Protein AF-A0A351YB55-F1 (afdb_monomer_lite)

Secondary structure (DSSP, 8-state):
-B--TT-EEEEEETTEEET-B--HHHHHHHH---SEEEEEE-SSSSEEEEEEETTTEEEEEE--TTSSS-EEEEEEE-STT--EEETTEEE-TT--HHHHHTSTTEEEEEE-STT-EEEEEE-SS-EEEEEE-

Sequence (133 aa):
QIPTGNSRDSISINGIMFGYIYSYDQIKKALGAPTQIYTWEATDFGQGHEFRYENDLTIRMNDDPRENDPGIIEFILKSPKYTISFEGTELKVGDSFEKIKKMPGYTSREMRYDGFYSIIFNNNMHDHSLQIL

Structure (mmCIF, N/CA/C/O backbone):
data_AF-A0A351YB55-F1
#
_entry.id   AF-A0A351YB55-F1
#
loop_
_atom_site.group_PDB
_atom_site.id
_atom_site.type_symbol
_atom_site.label_atom_id
_atom_site.label_alt_id
_atom_site.label_comp_id
_atom_site.label_asym_id
_atom_site.label_entity_id
_atom_site.label_seq_id
_atom_site.pdbx_PDB_ins_code
_atom_site.Cartn_x
_atom_site.Cartn_y
_atom_site.Cartn_z
_atom_site.occupancy
_atom_site.B_iso_or_equiv
_atom_site.auth_seq_id
_atom_site.auth_comp_id
_atom_site.auth_asym_id
_atom_site.auth_atom_id
_atom_site.pdbx_PDB_model_num
ATOM 1 N N . GLN A 1 1 ? 13.685 -7.928 -2.746 1.00 86.88 1 GLN A N 1
ATOM 2 C CA . GLN A 1 1 ? 13.259 -6.883 -1.800 1.00 86.88 1 GLN A CA 1
ATOM 3 C C . GLN A 1 1 ? 14.492 -6.088 -1.453 1.00 86.88 1 GLN A C 1
ATOM 5 O O . GLN A 1 1 ? 15.480 -6.686 -1.040 1.00 86.88 1 GLN A O 1
ATOM 10 N N . ILE A 1 2 ? 14.443 -4.783 -1.686 1.00 92.44 2 ILE A N 1
ATOM 11 C CA . ILE A 1 2 ? 15.528 -3.846 -1.396 1.00 92.44 2 ILE A CA 1
ATOM 12 C C . ILE A 1 2 ? 14.948 -2.777 -0.456 1.00 92.44 2 ILE A C 1
ATOM 14 O O . ILE A 1 2 ? 13.934 -2.174 -0.822 1.00 92.44 2 ILE A O 1
ATOM 18 N N . PRO A 1 3 ? 15.501 -2.581 0.757 1.00 93.44 3 PRO A N 1
ATOM 19 C CA . PRO A 1 3 ? 15.110 -1.468 1.614 1.00 93.44 3 PRO A CA 1
ATOM 20 C C . PRO A 1 3 ? 15.552 -0.138 1.006 1.00 93.44 3 PRO A C 1
ATOM 22 O O . PRO A 1 3 ? 16.572 -0.068 0.321 1.00 93.44 3 PRO A O 1
ATOM 25 N N . THR A 1 4 ? 14.805 0.920 1.291 1.00 91.94 4 THR A N 1
ATOM 26 C CA . THR A 1 4 ? 15.120 2.290 0.879 1.00 91.94 4 THR A CA 1
ATOM 27 C C . THR A 1 4 ? 15.133 3.213 2.100 1.00 91.94 4 THR A C 1
ATOM 29 O O . THR A 1 4 ? 14.804 2.785 3.208 1.00 91.94 4 THR A O 1
ATOM 32 N N . GLY A 1 5 ? 15.466 4.496 1.918 1.00 85.75 5 GLY A N 1
ATOM 33 C CA . GLY A 1 5 ? 15.324 5.498 2.987 1.00 85.75 5 GLY A CA 1
ATOM 34 C C . GLY A 1 5 ? 13.885 5.638 3.517 1.00 85.75 5 GLY A C 1
ATOM 35 O O . GLY A 1 5 ? 13.675 6.034 4.666 1.00 85.75 5 GLY A O 1
ATOM 36 N N . ASN A 1 6 ? 12.895 5.229 2.717 1.00 86.12 6 ASN A N 1
ATOM 37 C CA . ASN A 1 6 ? 11.472 5.302 3.040 1.00 86.12 6 ASN A CA 1
ATOM 38 C C . ASN A 1 6 ? 10.899 3.997 3.609 1.00 86.12 6 ASN A C 1
ATOM 40 O O . ASN A 1 6 ? 9.712 3.950 3.922 1.00 86.12 6 ASN A O 1
ATOM 44 N N . SER A 1 7 ? 11.704 2.941 3.770 1.00 90.75 7 SER A N 1
ATOM 45 C CA . SER A 1 7 ? 11.238 1.650 4.292 1.00 90.75 7 SER A CA 1
ATOM 46 C C . SER A 1 7 ? 10.575 1.771 5.669 1.00 90.75 7 SER A C 1
ATOM 48 O O . SER A 1 7 ? 11.114 2.407 6.579 1.00 90.75 7 SER A O 1
ATOM 50 N N . ARG A 1 8 ? 9.395 1.154 5.823 1.00 88.81 8 ARG A N 1
ATOM 51 C CA . ARG A 1 8 ? 8.622 1.102 7.076 1.00 88.81 8 ARG A CA 1
ATOM 52 C C . ARG A 1 8 ? 8.057 -0.298 7.291 1.00 88.81 8 ARG A C 1
ATOM 54 O O . ARG A 1 8 ? 7.097 -0.698 6.639 1.00 88.81 8 ARG A O 1
ATOM 61 N N . ASP A 1 9 ? 8.635 -1.024 8.241 1.00 89.44 9 ASP A N 1
ATOM 62 C CA . ASP A 1 9 ? 8.230 -2.404 8.554 1.00 89.44 9 ASP A CA 1
ATOM 63 C C . ASP A 1 9 ? 6.869 -2.471 9.259 1.00 89.44 9 ASP A C 1
ATOM 65 O O . ASP A 1 9 ? 6.206 -3.507 9.248 1.00 89.44 9 ASP A O 1
ATOM 69 N N . SER A 1 10 ? 6.435 -1.354 9.849 1.00 87.62 10 SER A N 1
ATOM 70 C CA . SER A 1 10 ? 5.148 -1.221 10.529 1.00 87.62 10 SER A CA 1
ATOM 71 C C . SER A 1 10 ? 3.960 -1.063 9.578 1.00 87.62 10 SER A C 1
ATOM 73 O O . SER A 1 10 ? 2.826 -1.070 10.051 1.00 87.62 10 SER A O 1
ATOM 75 N N . ILE A 1 11 ? 4.190 -0.929 8.264 1.00 90.75 11 ILE A N 1
ATOM 76 C CA . ILE A 1 11 ? 3.141 -0.725 7.258 1.00 90.75 11 ILE A CA 1
ATOM 77 C C . ILE A 1 11 ? 3.267 -1.798 6.177 1.00 90.75 11 ILE A C 1
ATOM 79 O O . ILE A 1 11 ? 4.234 -1.803 5.415 1.00 90.75 11 ILE A O 1
ATOM 83 N N . SER A 1 12 ? 2.298 -2.710 6.078 1.00 94.25 12 SER A N 1
ATOM 84 C CA . SER A 1 12 ? 2.362 -3.786 5.082 1.00 94.25 12 SER A CA 1
ATOM 85 C C . SER A 1 12 ? 1.010 -4.345 4.647 1.00 94.25 12 SER A C 1
ATOM 87 O O . SER A 1 12 ? 0.005 -4.217 5.340 1.00 94.25 12 SER A O 1
ATOM 89 N N . ILE A 1 13 ? 1.003 -5.017 3.495 1.00 95.44 13 ILE A N 1
ATOM 90 C CA . ILE A 1 13 ? -0.125 -5.796 2.974 1.00 95.44 13 ILE A CA 1
ATOM 91 C C . ILE A 1 13 ? 0.384 -7.160 2.496 1.00 95.44 13 ILE A C 1
ATOM 93 O O . ILE A 1 13 ? 1.271 -7.230 1.649 1.00 95.44 13 ILE A O 1
ATOM 97 N N . ASN A 1 14 ? -0.122 -8.263 3.061 1.00 94.00 14 ASN A N 1
ATOM 98 C CA . ASN A 1 14 ? 0.357 -9.629 2.764 1.00 94.00 14 ASN A CA 1
ATOM 99 C C . ASN A 1 14 ? 1.902 -9.778 2.776 1.00 94.00 14 ASN A C 1
ATOM 101 O O . ASN A 1 14 ? 2.483 -10.477 1.946 1.00 94.00 14 ASN A O 1
ATOM 105 N N . GLY A 1 15 ? 2.587 -9.101 3.704 1.00 91.56 15 GLY A N 1
ATOM 106 C CA . GLY A 1 15 ? 4.051 -9.135 3.819 1.00 91.56 15 GLY A CA 1
ATOM 107 C C . GLY A 1 15 ? 4.811 -8.242 2.828 1.00 91.56 15 GLY A C 1
ATOM 108 O O . GLY A 1 15 ? 6.036 -8.195 2.882 1.00 91.56 15 GLY A O 1
ATOM 109 N N . ILE A 1 16 ? 4.116 -7.506 1.957 1.00 95.69 16 ILE A N 1
ATOM 110 C CA . ILE A 1 16 ? 4.698 -6.432 1.148 1.00 95.69 16 ILE A CA 1
ATOM 111 C C . ILE A 1 16 ? 4.729 -5.159 1.995 1.00 95.69 16 ILE A C 1
ATOM 113 O O . ILE A 1 16 ? 3.689 -4.577 2.295 1.00 95.69 16 ILE A O 1
ATOM 117 N N . MET A 1 17 ? 5.929 -4.762 2.407 1.00 95.81 17 MET A N 1
ATOM 118 C CA . MET A 1 17 ? 6.186 -3.606 3.274 1.00 95.81 17 MET A CA 1
ATOM 119 C C . MET A 1 17 ? 6.295 -2.292 2.492 1.00 95.81 17 MET A C 1
ATOM 121 O O . MET A 1 17 ? 6.854 -2.260 1.393 1.00 95.81 17 MET A O 1
ATOM 125 N N . PHE A 1 18 ? 5.817 -1.203 3.089 1.00 93.75 18 PHE A N 1
ATOM 126 C CA . PHE A 1 18 ? 5.887 0.146 2.532 1.00 93.75 18 PHE A CA 1
ATOM 127 C C . PHE A 1 18 ? 7.334 0.645 2.398 1.00 93.75 18 PHE A C 1
ATOM 129 O O . PHE A 1 18 ? 8.193 0.324 3.223 1.00 93.75 18 PHE A O 1
ATOM 136 N N . GLY A 1 19 ? 7.617 1.427 1.355 1.00 94.00 19 GLY A N 1
ATOM 137 C CA . GLY A 1 19 ? 8.937 2.002 1.087 1.00 94.00 19 GLY A CA 1
ATOM 138 C C . GLY A 1 19 ? 10.002 1.006 0.624 1.00 94.00 19 GLY A C 1
ATOM 139 O O . GLY A 1 19 ? 11.137 1.394 0.387 1.00 94.00 19 GLY A O 1
ATOM 140 N N . TYR A 1 20 ? 9.682 -0.277 0.460 1.00 97.06 20 TYR A N 1
ATOM 141 C CA . TYR A 1 20 ? 10.605 -1.256 -0.120 1.00 97.06 20 TYR A CA 1
ATOM 142 C C . TYR A 1 20 ? 10.414 -1.381 -1.631 1.00 97.06 20 TYR A C 1
ATOM 144 O O . TYR A 1 20 ? 9.299 -1.247 -2.133 1.00 97.06 20 TYR A O 1
ATOM 152 N N . ILE A 1 21 ? 11.490 -1.712 -2.346 1.00 97.62 21 ILE A N 1
ATOM 153 C CA . ILE A 1 21 ? 11.439 -2.068 -3.769 1.00 97.62 21 ILE A CA 1
ATOM 154 C C . ILE A 1 21 ? 11.306 -3.589 -3.897 1.00 97.62 21 ILE A C 1
ATOM 156 O O . ILE A 1 21 ? 12.088 -4.356 -3.315 1.00 97.62 21 ILE A O 1
ATOM 160 N N . TYR A 1 22 ? 10.333 -4.037 -4.687 1.00 97.56 22 TYR A N 1
ATOM 161 C CA . TYR A 1 22 ? 10.069 -5.445 -4.977 1.00 97.56 22 TYR A CA 1
ATOM 162 C C . TYR A 1 22 ? 10.134 -5.709 -6.474 1.00 97.56 22 TYR A C 1
ATOM 164 O O . TYR A 1 22 ? 9.719 -4.880 -7.277 1.00 97.56 22 TYR A O 1
ATOM 172 N N . SER A 1 23 ? 10.592 -6.899 -6.862 1.00 96.19 23 SER A N 1
ATOM 173 C CA . SER A 1 23 ? 10.375 -7.337 -8.240 1.00 96.19 23 SER A CA 1
ATOM 174 C C . SER A 1 23 ? 8.904 -7.695 -8.463 1.00 96.19 23 SER A C 1
ATOM 176 O O . SER A 1 23 ? 8.181 -8.051 -7.525 1.00 96.19 23 SER A O 1
ATOM 178 N N . TYR A 1 24 ? 8.477 -7.679 -9.727 1.00 95.25 24 TYR A N 1
ATOM 179 C CA . TYR A 1 24 ? 7.138 -8.121 -10.112 1.00 95.25 24 TYR A CA 1
ATOM 180 C C . TYR A 1 24 ? 6.804 -9.525 -9.583 1.00 95.25 24 TYR A C 1
ATOM 182 O O . TYR A 1 24 ? 5.722 -9.732 -9.041 1.00 95.25 24 TYR A O 1
ATOM 190 N N . ASP A 1 25 ? 7.741 -10.474 -9.655 1.00 96.81 25 ASP A N 1
ATOM 191 C CA . ASP A 1 25 ? 7.521 -11.837 -9.156 1.00 96.81 25 ASP A CA 1
ATOM 192 C C . ASP A 1 25 ? 7.288 -11.886 -7.643 1.00 96.81 25 ASP A C 1
ATOM 194 O O . ASP A 1 25 ? 6.499 -12.702 -7.165 1.00 96.81 25 ASP A O 1
ATOM 198 N N . GLN A 1 26 ? 7.939 -11.008 -6.874 1.00 97.12 26 GLN A N 1
ATOM 199 C CA . GLN A 1 26 ? 7.711 -10.923 -5.432 1.00 97.12 26 GLN A CA 1
ATOM 200 C C . GLN A 1 26 ? 6.317 -10.374 -5.120 1.00 97.12 26 GLN A C 1
ATOM 202 O O . GLN A 1 26 ? 5.614 -10.950 -4.289 1.00 97.12 26 GLN A O 1
ATOM 207 N N . ILE A 1 27 ? 5.895 -9.320 -5.826 1.00 96.44 27 ILE A N 1
ATOM 208 C CA . ILE A 1 27 ? 4.539 -8.766 -5.717 1.00 96.44 27 ILE A CA 1
ATOM 209 C C . ILE A 1 27 ? 3.505 -9.831 -6.102 1.00 96.44 27 ILE A C 1
ATOM 211 O O . ILE A 1 27 ? 2.585 -10.117 -5.334 1.00 96.44 27 ILE A O 1
ATOM 215 N N . LYS A 1 28 ? 3.715 -10.502 -7.240 1.00 96.69 28 LYS A N 1
ATOM 216 C CA . LYS A 1 28 ? 2.837 -11.561 -7.739 1.00 96.69 28 LYS A CA 1
ATOM 217 C C . LYS A 1 28 ? 2.724 -12.735 -6.769 1.00 96.69 28 LYS A C 1
ATOM 219 O O . LYS A 1 28 ? 1.645 -13.296 -6.595 1.00 96.69 28 LYS A O 1
ATOM 224 N N . LYS A 1 29 ? 3.827 -13.121 -6.128 1.00 96.69 29 LYS A N 1
ATOM 225 C CA . LYS A 1 29 ? 3.839 -14.197 -5.132 1.00 96.69 29 LYS A CA 1
ATOM 226 C C . LYS A 1 29 ? 3.022 -13.844 -3.885 1.00 96.69 29 LYS A C 1
ATOM 228 O O . LYS A 1 29 ? 2.398 -14.736 -3.320 1.00 96.69 29 LYS A O 1
ATOM 233 N N . ALA A 1 30 ? 3.030 -12.583 -3.456 1.00 95.88 30 ALA A N 1
ATOM 234 C CA . ALA A 1 30 ? 2.338 -12.147 -2.242 1.00 95.88 30 ALA A CA 1
ATOM 235 C C . ALA A 1 30 ? 0.838 -11.870 -2.449 1.00 95.88 30 ALA A C 1
ATOM 237 O O . ALA A 1 30 ? 0.030 -12.105 -1.547 1.00 95.88 30 ALA A O 1
ATOM 238 N N . LEU A 1 31 ? 0.462 -11.361 -3.626 1.00 95.44 31 LEU A N 1
ATOM 239 C CA . LEU A 1 31 ? -0.876 -10.809 -3.879 1.00 95.44 31 LEU A CA 1
ATOM 240 C C . LEU A 1 31 ? -1.615 -11.466 -5.054 1.00 95.44 31 LEU A C 1
ATOM 242 O O . LEU A 1 31 ? -2.773 -11.141 -5.310 1.00 95.44 31 LEU A O 1
ATOM 246 N N . GLY A 1 32 ? -0.976 -12.408 -5.750 1.00 96.25 32 GLY A N 1
ATOM 247 C CA . GLY A 1 32 ? -1.463 -12.939 -7.020 1.00 96.25 32 GLY A CA 1
ATOM 248 C C . GLY A 1 32 ? -1.068 -12.052 -8.202 1.00 96.25 32 GLY A C 1
ATOM 249 O O . GLY A 1 32 ? -0.387 -11.044 -8.051 1.00 96.25 32 GLY A O 1
ATOM 250 N N . ALA A 1 33 ? -1.463 -12.437 -9.416 1.00 97.50 33 ALA A N 1
ATOM 251 C CA . ALA A 1 33 ? -1.178 -11.619 -10.593 1.00 97.50 33 ALA A CA 1
ATOM 252 C C . ALA A 1 33 ? -2.064 -10.357 -10.593 1.00 97.50 33 ALA A C 1
ATOM 254 O O . ALA A 1 33 ? -3.283 -10.497 -10.473 1.00 97.50 33 ALA A O 1
ATOM 255 N N . PRO A 1 34 ? -1.498 -9.147 -10.755 1.00 97.25 34 PRO A N 1
ATOM 256 C CA . PRO A 1 34 ? -2.301 -7.951 -10.954 1.00 97.25 34 PRO A CA 1
ATOM 257 C C . PRO A 1 34 ? -3.058 -8.038 -12.280 1.00 97.25 34 PRO A C 1
ATOM 259 O O . PRO A 1 34 ? -2.583 -8.612 -13.261 1.00 97.25 34 PRO A O 1
ATOM 262 N N . THR A 1 35 ? -4.238 -7.428 -12.319 1.00 98.06 35 THR A N 1
ATOM 263 C CA . THR A 1 35 ? -5.060 -7.338 -13.528 1.00 98.06 35 THR A CA 1
ATOM 264 C C . THR A 1 35 ? -4.488 -6.359 -14.547 1.00 98.06 35 THR A C 1
ATOM 266 O O . THR A 1 35 ? -4.709 -6.524 -15.743 1.00 98.06 35 THR A O 1
ATOM 269 N N . GLN A 1 36 ? -3.780 -5.323 -14.085 1.00 97.69 36 GLN A N 1
ATOM 270 C CA . GLN A 1 36 ? -3.130 -4.327 -14.937 1.00 97.69 36 GLN A CA 1
ATOM 271 C C . GLN A 1 36 ? -1.825 -3.858 -14.298 1.00 97.69 36 GLN A C 1
ATOM 273 O O . GLN A 1 36 ? -1.717 -3.792 -13.070 1.00 97.69 36 GLN A O 1
ATOM 278 N N . ILE A 1 37 ? -0.861 -3.507 -15.145 1.00 97.50 37 ILE A N 1
ATOM 279 C CA . ILE A 1 37 ? 0.406 -2.898 -14.748 1.00 97.50 37 ILE A CA 1
ATOM 280 C C . ILE A 1 37 ? 0.615 -1.680 -15.639 1.00 97.50 37 ILE A C 1
ATOM 282 O O . ILE A 1 37 ? 0.550 -1.800 -16.862 1.00 97.50 37 ILE A O 1
ATOM 286 N N . TYR A 1 38 ? 0.856 -0.529 -15.023 1.00 97.25 38 TYR A N 1
ATOM 287 C CA . TYR A 1 38 ? 1.277 0.684 -15.717 1.00 97.25 38 TYR A CA 1
ATOM 288 C C . TYR A 1 38 ? 2.689 1.048 -15.284 1.00 97.25 38 TYR A C 1
ATOM 290 O O . TYR A 1 38 ? 3.058 0.825 -14.132 1.00 97.25 38 TYR A O 1
ATOM 298 N N . THR A 1 39 ? 3.450 1.628 -16.204 1.00 97.00 39 THR A N 1
ATOM 299 C CA . THR A 1 39 ? 4.804 2.123 -15.957 1.00 97.00 39 THR A CA 1
ATOM 300 C C . THR A 1 39 ? 4.913 3.567 -16.421 1.00 97.00 39 THR A C 1
ATOM 302 O O . THR A 1 39 ? 4.310 3.933 -17.433 1.00 97.00 39 THR A O 1
ATOM 305 N N . TRP A 1 40 ? 5.680 4.379 -15.704 1.00 95.06 40 TRP A N 1
ATOM 306 C CA . TRP A 1 40 ? 6.010 5.750 -16.091 1.00 95.06 40 TRP A CA 1
ATOM 307 C C . TRP A 1 40 ? 7.468 6.061 -15.759 1.00 95.06 40 TRP A C 1
ATOM 309 O O . TRP A 1 40 ? 8.078 5.400 -14.919 1.00 95.06 40 TRP A O 1
ATOM 319 N N . GLU A 1 41 ? 8.017 7.086 -16.406 1.00 94.25 41 GLU A N 1
ATOM 320 C CA . GLU A 1 41 ? 9.315 7.634 -16.019 1.00 94.25 41 GLU A CA 1
ATOM 321 C C . GLU A 1 41 ? 9.182 8.303 -14.652 1.00 94.25 41 GLU A C 1
ATOM 323 O O . GLU A 1 41 ? 8.350 9.194 -14.474 1.00 94.25 41 GLU A O 1
ATOM 328 N N . ALA A 1 42 ? 9.968 7.837 -13.681 1.00 88.00 42 ALA A N 1
ATOM 329 C CA . ALA A 1 42 ? 10.053 8.490 -12.383 1.00 88.00 42 ALA A CA 1
ATOM 330 C C . ALA A 1 42 ? 10.694 9.884 -12.533 1.00 88.00 42 ALA A C 1
ATOM 332 O O . ALA A 1 42 ? 11.268 10.205 -13.575 1.00 88.00 42 ALA A O 1
ATOM 333 N N . THR A 1 43 ? 10.551 10.723 -11.511 1.00 85.88 43 THR A N 1
ATOM 334 C CA . THR A 1 43 ? 10.924 12.143 -11.549 1.00 85.88 43 THR A CA 1
ATOM 335 C C . THR A 1 43 ? 12.402 12.344 -11.884 1.00 85.88 43 THR A C 1
ATOM 337 O O . THR A 1 43 ? 12.720 13.098 -12.801 1.00 85.88 43 THR A O 1
ATOM 340 N N . ASP A 1 44 ? 13.284 11.656 -11.158 1.00 90.38 44 ASP A N 1
ATOM 341 C CA . ASP A 1 44 ? 14.734 11.833 -11.233 1.00 90.38 44 ASP A CA 1
ATOM 342 C C . ASP A 1 44 ? 15.464 10.549 -11.660 1.00 90.38 44 ASP A C 1
ATOM 344 O O . ASP A 1 44 ? 16.426 10.612 -12.433 1.00 90.38 44 ASP A O 1
ATOM 348 N N . PHE A 1 45 ? 15.030 9.370 -11.184 1.00 92.44 45 PHE A N 1
ATOM 349 C CA . PHE A 1 45 ? 15.728 8.100 -11.437 1.00 92.44 45 PHE A CA 1
ATOM 350 C C . PHE A 1 45 ? 14.790 6.895 -11.582 1.00 92.44 45 PHE A C 1
ATOM 352 O O . PHE A 1 45 ? 13.883 6.689 -10.787 1.00 92.44 45 PHE A O 1
ATOM 359 N N . GLY A 1 46 ? 15.087 6.017 -12.543 1.00 93.88 46 GLY A N 1
ATOM 360 C CA . GLY A 1 46 ? 14.385 4.739 -12.696 1.00 93.88 46 GLY A CA 1
ATOM 361 C C . GLY A 1 46 ? 12.991 4.872 -13.305 1.00 93.88 46 GLY A C 1
ATOM 362 O O . GLY A 1 46 ? 12.766 5.676 -14.212 1.00 93.88 46 GLY A O 1
ATOM 363 N N . GLN A 1 47 ? 12.075 4.017 -12.860 1.00 96.19 47 GLN A N 1
ATOM 364 C CA . GLN A 1 47 ? 10.690 3.953 -13.315 1.00 96.19 47 GLN A CA 1
ATOM 365 C C . GLN A 1 47 ? 9.733 3.841 -12.129 1.00 96.19 47 GLN A C 1
ATOM 367 O O . GLN A 1 47 ? 10.013 3.200 -11.112 1.00 96.19 47 GLN A O 1
ATOM 372 N N . GLY A 1 48 ? 8.556 4.427 -12.301 1.00 96.62 48 GLY A N 1
ATOM 373 C CA . GLY A 1 48 ? 7.411 4.172 -11.452 1.00 96.62 48 GLY A CA 1
ATOM 374 C C . GLY A 1 48 ? 6.540 3.054 -12.019 1.00 96.62 48 GLY A C 1
ATOM 375 O O . GLY A 1 48 ? 6.411 2.888 -13.234 1.00 96.62 48 GLY A O 1
ATOM 376 N N . HIS A 1 49 ? 5.937 2.279 -11.124 1.00 97.38 49 HIS A N 1
ATOM 377 C CA . HIS A 1 49 ? 5.098 1.123 -11.424 1.00 97.38 49 HIS A CA 1
ATOM 378 C C . HIS A 1 49 ? 3.790 1.211 -10.650 1.00 97.38 49 HIS A C 1
ATOM 380 O O . HIS A 1 49 ? 3.791 1.478 -9.450 1.00 97.38 49 HIS A O 1
ATOM 386 N N . GLU A 1 50 ? 2.670 0.927 -11.311 1.00 97.69 50 GLU A N 1
ATOM 387 C CA . GLU A 1 50 ? 1.345 0.849 -10.695 1.00 97.69 50 GLU A CA 1
ATOM 388 C C . GLU A 1 50 ? 0.741 -0.526 -10.969 1.00 97.69 50 GLU A C 1
ATOM 390 O O . GLU A 1 50 ? 0.390 -0.852 -12.104 1.00 97.69 50 GLU A O 1
ATOM 395 N N . PHE A 1 51 ? 0.595 -1.324 -9.913 1.00 97.88 51 PHE A N 1
ATOM 396 C CA . PHE A 1 51 ? -0.012 -2.651 -9.953 1.00 97.88 51 PHE A CA 1
ATOM 397 C C . PHE A 1 51 ? -1.466 -2.548 -9.497 1.00 97.88 51 PHE A C 1
ATOM 399 O O . PHE A 1 51 ? -1.728 -2.199 -8.344 1.00 97.88 51 PHE A O 1
ATOM 406 N N . ARG A 1 52 ? -2.416 -2.860 -10.385 1.00 97.69 52 ARG A N 1
ATOM 407 C CA . ARG A 1 52 ? -3.852 -2.860 -10.063 1.00 97.69 52 ARG A CA 1
ATOM 408 C C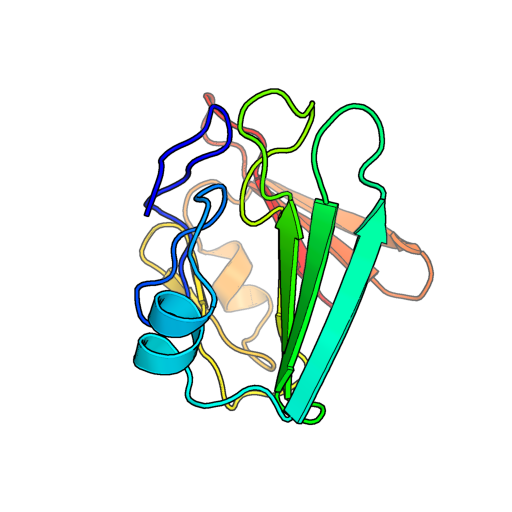 . ARG A 1 52 ? -4.388 -4.271 -9.906 1.00 97.69 52 ARG A C 1
ATOM 410 O O . ARG A 1 52 ? -4.156 -5.116 -10.771 1.00 97.69 52 ARG A O 1
ATOM 417 N N . TYR A 1 53 ? -5.174 -4.480 -8.859 1.00 97.06 53 TYR A N 1
ATOM 418 C CA . TYR A 1 53 ? -5.911 -5.706 -8.573 1.00 97.06 53 TYR A CA 1
ATOM 419 C C . TYR A 1 53 ? -7.404 -5.400 -8.627 1.00 97.06 53 TYR A C 1
ATOM 421 O O . TYR A 1 53 ? -8.009 -5.007 -7.626 1.00 97.06 53 TYR A O 1
ATOM 429 N N . GLU A 1 54 ? -7.978 -5.539 -9.823 1.00 94.62 54 GLU A N 1
ATOM 430 C CA . GLU A 1 54 ? -9.368 -5.176 -10.107 1.00 94.62 54 GLU A CA 1
ATOM 431 C C . GLU A 1 54 ? -9.650 -3.732 -9.638 1.00 94.62 54 GLU A C 1
ATOM 433 O O . GLU A 1 54 ? -8.859 -2.823 -9.899 1.00 94.62 54 GLU A O 1
ATOM 438 N N . ASN A 1 55 ? -10.761 -3.525 -8.930 1.00 92.50 55 ASN A N 1
ATOM 439 C CA . ASN A 1 55 ? -11.110 -2.264 -8.280 1.00 92.50 55 ASN A CA 1
ATOM 440 C C . ASN A 1 55 ? -10.885 -2.316 -6.761 1.00 92.50 55 ASN A C 1
ATOM 442 O O . ASN A 1 55 ? -11.464 -1.505 -6.045 1.00 92.50 55 ASN A O 1
ATOM 446 N N . ASP A 1 56 ? -10.081 -3.260 -6.266 1.00 94.69 56 ASP A N 1
ATOM 447 C CA . ASP A 1 56 ? -9.921 -3.519 -4.833 1.00 94.69 56 ASP A CA 1
ATOM 448 C C . ASP A 1 56 ? -8.653 -2.885 -4.250 1.00 94.69 56 ASP A C 1
ATOM 450 O O . ASP A 1 56 ? -8.698 -2.307 -3.162 1.00 94.69 56 ASP A O 1
ATOM 454 N N . LEU A 1 57 ? -7.528 -2.998 -4.965 1.00 95.69 57 LEU A N 1
ATOM 455 C CA . LEU A 1 57 ? -6.210 -2.556 -4.506 1.00 95.69 57 LEU A CA 1
ATOM 456 C C . LEU A 1 57 ? -5.378 -1.988 -5.659 1.00 95.69 57 LEU A C 1
ATOM 458 O O . LEU A 1 57 ? -5.259 -2.606 -6.718 1.00 95.69 57 LEU A O 1
ATOM 462 N N . THR A 1 58 ? -4.719 -0.863 -5.398 1.00 96.44 58 THR A N 1
ATOM 463 C CA . THR A 1 58 ? -3.625 -0.340 -6.221 1.00 96.44 58 THR A CA 1
ATOM 464 C C . THR A 1 58 ? -2.365 -0.192 -5.371 1.00 96.44 58 THR A C 1
ATOM 466 O O . THR A 1 58 ? -2.431 0.310 -4.250 1.00 96.44 58 THR A O 1
ATOM 469 N N . ILE A 1 59 ? -1.220 -0.605 -5.916 1.00 96.56 59 ILE A N 1
ATOM 470 C CA . ILE A 1 59 ? 0.107 -0.395 -5.321 1.00 96.56 59 ILE A CA 1
ATOM 471 C C . ILE A 1 59 ? 0.934 0.447 -6.280 1.00 96.56 59 ILE A C 1
ATOM 473 O O . ILE A 1 59 ? 1.045 0.077 -7.449 1.00 96.56 59 ILE A O 1
ATOM 477 N N . ARG A 1 60 ? 1.539 1.531 -5.788 1.00 96.38 60 ARG A N 1
ATOM 478 C CA . ARG A 1 60 ? 2.503 2.332 -6.554 1.00 96.38 60 ARG A CA 1
ATOM 479 C C . ARG A 1 60 ? 3.897 2.224 -5.973 1.00 96.38 60 ARG A C 1
ATOM 481 O O . ARG A 1 60 ? 4.054 2.263 -4.754 1.00 96.38 60 ARG A O 1
ATOM 488 N N . MET A 1 61 ? 4.894 2.094 -6.840 1.00 96.38 61 MET A N 1
ATOM 489 C CA . MET A 1 61 ? 6.283 1.878 -6.451 1.00 96.38 61 MET A CA 1
ATOM 490 C C . MET A 1 61 ? 7.245 2.562 -7.420 1.00 96.38 61 MET A C 1
ATOM 492 O O . MET A 1 61 ? 7.099 2.373 -8.621 1.00 96.38 61 MET A O 1
ATOM 496 N N . ASN A 1 62 ? 8.261 3.256 -6.910 1.00 96.62 62 ASN A N 1
ATOM 497 C CA . ASN A 1 62 ? 9.425 3.678 -7.695 1.00 96.62 62 ASN A CA 1
ATOM 498 C C . ASN A 1 62 ? 10.559 2.663 -7.508 1.00 96.62 62 ASN A C 1
ATOM 500 O O . ASN A 1 62 ? 10.834 2.244 -6.382 1.00 96.62 62 ASN A O 1
ATOM 504 N N . ASP A 1 63 ? 11.186 2.222 -8.596 1.00 95.75 63 ASP A N 1
ATOM 505 C CA . ASP A 1 63 ? 12.082 1.057 -8.593 1.00 95.75 63 ASP A CA 1
ATOM 506 C C . ASP A 1 63 ? 13.577 1.361 -8.411 1.00 95.75 63 ASP A C 1
ATOM 508 O O . ASP A 1 63 ? 14.379 0.426 -8.337 1.00 95.75 63 ASP A O 1
ATOM 512 N N . ASP A 1 64 ? 13.953 2.633 -8.275 1.00 95.44 64 ASP A N 1
ATOM 513 C CA . ASP A 1 64 ? 15.337 3.052 -8.061 1.00 95.44 64 ASP A CA 1
ATOM 514 C C . ASP A 1 64 ? 15.522 3.642 -6.655 1.00 95.44 64 ASP A C 1
ATOM 516 O O . ASP A 1 64 ? 14.794 4.556 -6.272 1.00 95.44 64 ASP A O 1
ATOM 520 N N . PRO A 1 65 ? 16.499 3.164 -5.862 1.00 93.94 65 PRO A N 1
ATOM 521 C CA . PRO A 1 65 ? 16.740 3.670 -4.511 1.00 93.94 65 PRO A CA 1
ATOM 522 C C . PRO A 1 65 ? 17.274 5.110 -4.461 1.00 93.94 65 PRO A C 1
ATOM 524 O O . PRO A 1 65 ? 17.354 5.669 -3.370 1.00 93.94 65 PRO A O 1
ATOM 527 N N . ARG A 1 66 ? 17.694 5.686 -5.595 1.00 92.88 66 ARG A N 1
ATOM 528 C CA . ARG A 1 66 ? 18.187 7.069 -5.690 1.00 92.88 66 ARG A CA 1
ATOM 529 C C . ARG A 1 66 ? 17.075 8.089 -5.888 1.00 92.88 66 ARG A C 1
ATOM 531 O O . ARG A 1 66 ? 17.378 9.277 -5.865 1.00 92.88 66 ARG A O 1
ATOM 538 N N . GLU A 1 67 ? 15.841 7.644 -6.120 1.00 91.31 67 GLU A N 1
ATOM 539 C CA . GLU A 1 67 ? 14.719 8.570 -6.173 1.00 91.31 67 GLU A CA 1
ATOM 540 C C . GLU A 1 67 ? 14.530 9.325 -4.857 1.00 91.31 67 GLU A C 1
ATOM 542 O O . GLU A 1 67 ? 14.962 8.866 -3.800 1.00 91.31 67 GLU A O 1
ATOM 547 N N . ASN A 1 68 ? 13.839 10.461 -4.922 1.00 87.94 68 ASN A N 1
ATOM 548 C CA . ASN A 1 68 ? 13.387 11.197 -3.746 1.00 87.94 68 ASN A CA 1
ATOM 549 C C . ASN A 1 68 ? 12.374 10.373 -2.940 1.00 87.94 68 ASN A C 1
ATOM 551 O O . ASN A 1 68 ? 12.454 10.333 -1.714 1.00 87.94 68 ASN A O 1
ATOM 555 N N . ASP A 1 69 ? 11.483 9.653 -3.636 1.00 88.75 69 ASP A N 1
ATOM 556 C CA . ASP A 1 69 ? 10.483 8.765 -3.036 1.00 88.75 69 ASP A CA 1
ATOM 557 C C . ASP A 1 69 ? 10.627 7.313 -3.534 1.00 88.75 69 ASP A C 1
ATOM 559 O O . ASP A 1 69 ? 9.811 6.839 -4.328 1.00 88.75 69 ASP A O 1
ATOM 563 N N . PRO A 1 70 ? 11.674 6.579 -3.116 1.00 94.06 70 PRO A N 1
ATOM 564 C CA . PRO A 1 70 ? 11.955 5.234 -3.607 1.00 94.06 70 PRO A CA 1
ATOM 565 C C . PRO A 1 70 ? 11.090 4.164 -2.921 1.00 94.06 70 PRO A C 1
ATOM 567 O O . PRO A 1 70 ? 10.667 4.304 -1.771 1.00 94.06 70 PRO A O 1
ATOM 570 N N . GLY A 1 71 ? 10.893 3.030 -3.601 1.00 95.56 71 GLY A N 1
ATOM 571 C CA . GLY A 1 71 ? 10.111 1.902 -3.091 1.00 95.56 71 GLY A CA 1
ATOM 572 C C . GLY A 1 71 ? 8.608 2.113 -3.213 1.00 95.56 71 GLY A C 1
ATOM 573 O O . GLY A 1 71 ? 8.146 2.916 -4.019 1.00 95.56 71 GLY A O 1
ATOM 574 N N . ILE A 1 72 ? 7.819 1.326 -2.476 1.00 95.75 72 ILE A N 1
ATOM 575 C CA . ILE A 1 72 ? 6.359 1.482 -2.469 1.00 95.75 72 ILE A CA 1
ATOM 576 C C . ILE A 1 72 ? 5.994 2.807 -1.810 1.00 95.75 72 ILE A C 1
ATOM 578 O O . ILE A 1 72 ? 6.272 2.999 -0.629 1.00 95.75 72 ILE A O 1
ATOM 582 N N . ILE A 1 73 ? 5.324 3.667 -2.570 1.00 92.25 73 ILE A N 1
ATOM 583 C CA . ILE A 1 73 ? 4.930 5.015 -2.152 1.00 92.25 73 ILE A CA 1
ATOM 584 C C . ILE A 1 73 ? 3.449 5.105 -1.782 1.00 92.25 73 ILE A C 1
ATOM 586 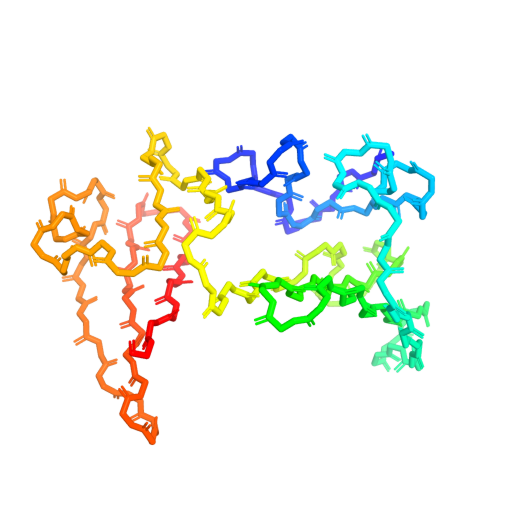O O . ILE A 1 73 ? 3.068 5.964 -0.995 1.00 92.25 73 ILE A O 1
ATOM 590 N N . GLU A 1 74 ? 2.602 4.213 -2.309 1.00 91.88 74 GLU A N 1
ATOM 591 C CA . GLU A 1 74 ? 1.165 4.223 -2.019 1.00 91.88 74 GLU A CA 1
ATOM 592 C C . GLU A 1 74 ? 0.569 2.811 -1.999 1.00 91.88 74 GLU A C 1
ATOM 594 O O . GLU A 1 74 ? 0.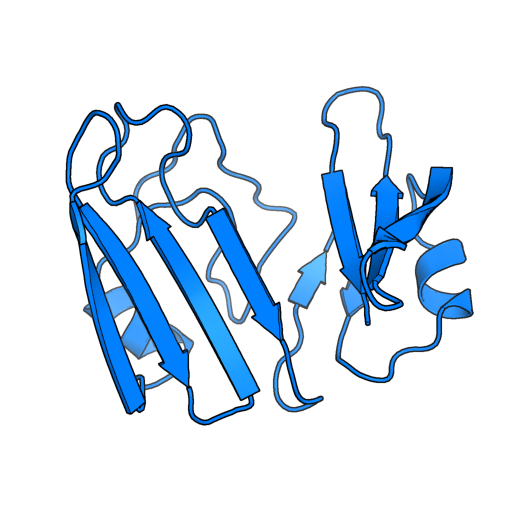802 1.995 -2.897 1.00 91.88 74 GLU A O 1
ATOM 599 N N . PHE A 1 75 ? -0.287 2.576 -1.001 1.00 93.19 75 PHE A N 1
ATOM 600 C CA . PHE A 1 75 ? -1.290 1.515 -0.992 1.00 93.19 75 PHE A CA 1
ATOM 601 C C . PHE A 1 75 ? -2.675 2.161 -1.039 1.00 93.19 75 PHE A C 1
ATOM 603 O O . PHE A 1 75 ? -3.047 2.897 -0.127 1.00 93.19 75 PHE A O 1
ATOM 610 N N . ILE A 1 76 ? -3.457 1.873 -2.078 1.00 92.38 76 ILE A N 1
ATOM 611 C CA . ILE A 1 76 ? -4.811 2.411 -2.242 1.00 92.38 76 ILE A CA 1
ATOM 612 C C . ILE A 1 76 ? -5.796 1.250 -2.160 1.00 92.38 76 ILE A C 1
ATOM 614 O O . ILE A 1 76 ? -5.927 0.478 -3.109 1.00 92.38 76 ILE A O 1
ATOM 618 N N . LEU A 1 77 ? -6.489 1.129 -1.028 1.00 93.06 77 LEU A N 1
ATOM 619 C CA . LEU A 1 77 ? -7.525 0.121 -0.817 1.00 93.06 77 LEU A CA 1
ATOM 620 C C . LEU A 1 77 ? -8.895 0.736 -1.118 1.00 93.06 77 LEU A C 1
ATOM 622 O O . LEU A 1 77 ? -9.247 1.783 -0.581 1.00 93.06 77 LEU A O 1
ATOM 626 N N . LYS A 1 78 ? -9.678 0.071 -1.962 1.00 90.38 78 LYS A N 1
ATOM 627 C CA . LYS A 1 78 ? -11.019 0.512 -2.384 1.00 90.38 78 LYS A CA 1
ATOM 628 C C . LYS A 1 78 ? -12.128 -0.454 -1.976 1.00 90.38 78 LYS A C 1
ATOM 630 O O . LYS A 1 78 ? -13.305 -0.137 -2.121 1.00 90.38 78 LYS A O 1
ATOM 635 N N . SER A 1 79 ? -11.768 -1.616 -1.437 1.00 92.62 79 SER A N 1
ATOM 636 C CA . SER A 1 79 ? -12.715 -2.613 -0.946 1.00 92.62 79 SER A CA 1
ATOM 637 C C . SER A 1 79 ? -12.191 -3.315 0.316 1.00 92.62 79 SER A C 1
ATOM 639 O O . SER A 1 79 ? -10.998 -3.238 0.622 1.00 92.62 79 SER A O 1
ATOM 641 N N . PRO A 1 80 ? -13.056 -4.014 1.076 1.00 92.88 80 PRO A N 1
ATOM 642 C CA . PRO A 1 80 ? -12.661 -4.711 2.301 1.00 92.88 80 PRO A CA 1
ATOM 643 C C . PRO A 1 80 ? -11.909 -6.031 2.050 1.00 92.88 80 PRO A C 1
ATOM 645 O O . PRO A 1 80 ? -11.672 -6.774 3.001 1.00 92.88 80 PRO A O 1
ATOM 648 N N . LYS A 1 81 ? -11.582 -6.364 0.790 1.00 94.69 81 LYS A N 1
ATOM 649 C CA . LYS A 1 81 ? -10.917 -7.622 0.397 1.00 94.69 81 LYS A CA 1
ATOM 650 C C . LYS A 1 81 ? -9.491 -7.731 0.932 1.00 94.69 81 LYS A C 1
ATOM 652 O O . LYS A 1 81 ? -9.017 -8.837 1.175 1.00 94.69 81 LYS A O 1
ATOM 657 N N . TYR A 1 82 ? -8.828 -6.594 1.106 1.00 94.31 82 TYR A N 1
ATOM 658 C CA . TYR A 1 82 ? -7.461 -6.513 1.595 1.00 94.31 82 TYR A CA 1
ATOM 659 C C . TYR A 1 82 ? -7.410 -5.858 2.973 1.00 94.31 82 TYR A C 1
ATOM 661 O O . TYR A 1 82 ? -8.190 -4.953 3.276 1.00 94.31 82 TYR A O 1
ATOM 669 N N . THR A 1 83 ? -6.449 -6.307 3.775 1.00 94.50 83 THR A N 1
ATOM 670 C CA . THR A 1 83 ? -6.144 -5.752 5.091 1.00 94.50 83 THR A CA 1
ATOM 671 C C . THR A 1 83 ? -4.736 -5.175 5.052 1.00 94.50 83 THR A C 1
ATOM 673 O O . THR A 1 83 ? -3.808 -5.849 4.603 1.00 94.50 83 THR A O 1
ATOM 676 N N . ILE A 1 84 ? -4.585 -3.932 5.497 1.00 93.38 84 ILE A N 1
ATOM 677 C CA . ILE A 1 84 ? -3.289 -3.302 5.727 1.00 93.38 84 ILE A CA 1
ATOM 678 C C . ILE A 1 84 ? -2.944 -3.424 7.213 1.00 93.38 84 ILE A C 1
ATOM 680 O O . ILE A 1 84 ? -3.750 -3.070 8.073 1.00 93.38 84 ILE A O 1
ATOM 684 N N . SER A 1 85 ? -1.748 -3.914 7.519 1.00 92.50 85 SER A N 1
ATOM 685 C CA . SER A 1 85 ? -1.175 -3.830 8.858 1.00 92.50 85 SER A CA 1
ATOM 686 C C . SER A 1 85 ? -0.505 -2.469 8.988 1.00 92.50 85 SER A C 1
ATOM 688 O O . SER A 1 85 ? 0.350 -2.138 8.167 1.00 92.50 85 SER A O 1
ATOM 690 N N . PHE A 1 86 ? -0.917 -1.669 9.966 1.00 89.19 86 PHE A N 1
ATOM 691 C CA . PHE A 1 86 ? -0.364 -0.346 10.239 1.00 89.19 86 PHE A CA 1
ATOM 692 C C . PHE A 1 86 ? -0.106 -0.212 11.739 1.00 89.19 86 PHE A C 1
ATOM 694 O O . PHE A 1 86 ? -1.045 -0.248 12.536 1.00 89.19 86 PHE A O 1
ATOM 701 N N . GLU A 1 87 ? 1.163 -0.077 12.132 1.00 85.19 87 GLU A N 1
ATOM 702 C CA . GLU A 1 87 ? 1.588 0.043 13.538 1.00 85.19 87 GLU A CA 1
ATOM 703 C C . GLU A 1 87 ? 1.013 -1.088 14.419 1.00 85.19 87 GLU A C 1
ATOM 705 O O . GLU A 1 87 ? 0.515 -0.875 15.526 1.00 85.19 87 GLU A O 1
ATOM 710 N N . GLY A 1 88 ? 1.008 -2.315 13.883 1.00 85.62 88 GLY A N 1
ATOM 711 C CA . GLY A 1 88 ? 0.464 -3.505 14.549 1.00 85.62 88 GLY A CA 1
ATOM 712 C C . GLY A 1 88 ? -1.068 -3.573 14.611 1.00 85.62 88 GLY A C 1
ATOM 713 O O . GLY A 1 88 ? -1.613 -4.500 15.209 1.00 85.62 88 GLY A O 1
ATOM 714 N N . THR A 1 89 ? -1.775 -2.616 14.003 1.00 89.44 89 THR A N 1
ATOM 715 C CA . THR A 1 89 ? -3.234 -2.634 13.867 1.00 89.44 89 THR A CA 1
ATOM 716 C C . THR A 1 89 ? -3.632 -3.040 12.454 1.00 89.44 89 THR A C 1
ATOM 718 O O . THR A 1 89 ? -3.249 -2.404 11.478 1.00 89.44 89 THR A O 1
ATOM 721 N N . GLU A 1 90 ? -4.473 -4.063 12.350 1.00 93.06 90 GLU A N 1
ATOM 722 C CA . GLU A 1 90 ? -5.055 -4.498 11.081 1.00 93.06 90 GLU A CA 1
ATOM 723 C C . GLU A 1 90 ? -6.225 -3.591 10.684 1.00 93.06 90 GLU A C 1
ATOM 725 O O . GLU A 1 90 ? -7.205 -3.485 11.429 1.00 93.06 90 GLU A O 1
ATOM 730 N N . LEU A 1 91 ? -6.146 -2.965 9.511 1.00 91.62 91 LEU A N 1
ATOM 731 C CA . LEU A 1 91 ? -7.144 -2.045 8.967 1.00 91.62 91 LEU A CA 1
ATOM 732 C C . LEU A 1 91 ? -7.674 -2.527 7.615 1.00 91.62 91 LEU A C 1
ATOM 734 O O . LEU A 1 91 ? -6.930 -3.038 6.785 1.00 91.62 91 LEU A O 1
ATOM 738 N N . LYS A 1 92 ? -8.963 -2.311 7.361 1.00 93.12 92 LYS A N 1
ATOM 739 C CA . LYS A 1 92 ? -9.597 -2.550 6.056 1.00 93.12 92 LYS A CA 1
ATOM 740 C C . LYS A 1 92 ? -10.634 -1.478 5.740 1.00 93.12 92 LYS A C 1
ATOM 742 O O . LYS A 1 92 ? -11.126 -0.789 6.635 1.00 93.12 92 LYS A O 1
ATOM 747 N N . VAL A 1 93 ? -11.019 -1.373 4.470 1.00 90.06 93 VAL A N 1
ATOM 748 C CA . VAL A 1 93 ? -12.099 -0.465 4.050 1.00 90.06 93 VAL A CA 1
ATOM 749 C C . VAL A 1 93 ? -13.390 -0.796 4.805 1.00 90.06 93 VAL A C 1
ATOM 751 O O . VAL A 1 93 ? -13.784 -1.958 4.910 1.00 90.06 93 VAL A O 1
ATOM 754 N N . GLY A 1 94 ? -14.040 0.241 5.334 1.00 89.06 94 GLY A N 1
ATOM 755 C CA . GLY A 1 94 ? -15.254 0.125 6.146 1.00 89.06 94 GLY A CA 1
ATOM 756 C C . GLY A 1 94 ? -15.013 -0.024 7.651 1.00 89.06 94 GLY A C 1
ATOM 757 O O . GLY A 1 94 ? -15.982 -0.033 8.410 1.00 89.06 94 GLY A O 1
ATOM 758 N N . ASP A 1 95 ? -13.760 -0.109 8.111 1.00 90.12 95 ASP A N 1
ATOM 759 C CA . ASP A 1 95 ? -13.467 0.024 9.538 1.00 90.12 95 ASP A CA 1
ATOM 760 C C . ASP A 1 95 ? -13.924 1.390 10.069 1.00 90.12 95 ASP A C 1
ATOM 762 O O . ASP A 1 95 ? -13.823 2.421 9.402 1.00 90.12 95 ASP A O 1
ATOM 766 N N . SER A 1 96 ? -14.440 1.406 11.300 1.00 88.50 96 SER A N 1
ATOM 767 C CA . SER A 1 96 ? -14.957 2.637 11.891 1.00 88.50 96 SER A CA 1
ATOM 768 C C . SER A 1 96 ? -13.832 3.617 12.212 1.00 88.50 96 SER A C 1
ATOM 770 O O . SER A 1 96 ? -12.762 3.242 12.694 1.00 88.50 96 SER A O 1
ATOM 772 N N . PHE A 1 97 ? -1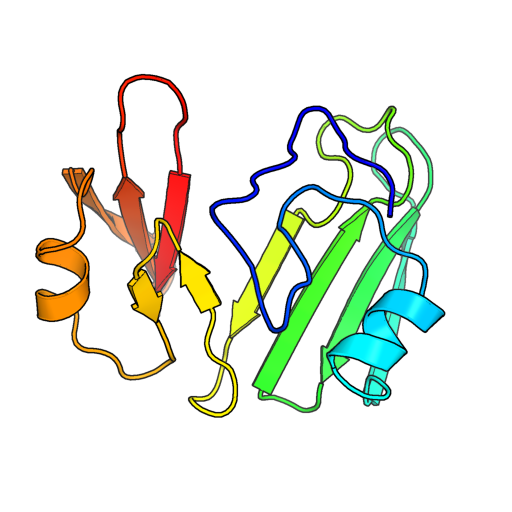4.101 4.912 12.053 1.00 85.19 97 PHE A N 1
ATOM 773 C CA . PHE A 1 97 ? -13.137 5.938 12.449 1.00 85.19 97 PHE A CA 1
ATOM 774 C C . PHE A 1 97 ? -12.804 5.888 13.957 1.00 85.19 97 PHE A C 1
ATOM 776 O O . PHE A 1 97 ? -11.692 6.214 14.360 1.00 85.19 97 PHE A O 1
ATOM 783 N N . GLU A 1 98 ? -13.722 5.397 14.797 1.00 88.81 98 GLU A N 1
ATOM 784 C CA . GLU A 1 98 ? -13.469 5.168 16.228 1.00 88.81 98 GLU A CA 1
ATOM 785 C C . GLU A 1 98 ? -12.415 4.087 16.499 1.00 88.81 98 GLU A C 1
ATOM 787 O O . GLU A 1 98 ? -11.732 4.147 17.520 1.00 88.81 98 GLU A O 1
ATOM 792 N N . LYS A 1 99 ? -12.252 3.107 15.601 1.00 88.19 99 LYS A N 1
ATOM 793 C CA . LYS A 1 99 ? -11.141 2.148 15.672 1.00 88.19 99 LYS A CA 1
ATOM 794 C C . LYS A 1 99 ? -9.810 2.864 15.446 1.00 88.19 99 LYS A C 1
ATOM 796 O O . LYS A 1 99 ? -8.877 2.668 16.216 1.00 88.19 99 LYS A O 1
ATOM 801 N N . ILE A 1 100 ? -9.763 3.739 14.444 1.00 85.12 100 ILE A N 1
ATOM 802 C CA . ILE A 1 100 ? -8.559 4.482 14.059 1.00 85.12 100 ILE A CA 1
ATOM 803 C C . ILE A 1 100 ? -8.144 5.473 15.156 1.00 85.12 100 ILE A C 1
ATOM 805 O O . ILE A 1 100 ? -6.979 5.523 15.531 1.00 85.12 100 ILE A O 1
ATOM 809 N N . LYS A 1 101 ? -9.092 6.202 15.757 1.00 85.81 101 LYS A N 1
ATOM 810 C CA . LYS A 1 101 ? -8.814 7.129 16.874 1.00 85.81 101 LYS A CA 1
ATOM 811 C C . LYS A 1 101 ? -8.135 6.481 18.082 1.00 85.81 101 LYS A C 1
ATOM 813 O O . LYS A 1 101 ? -7.509 7.177 18.874 1.00 85.81 101 LYS A O 1
ATOM 818 N N . LYS A 1 102 ? -8.325 5.173 18.274 1.00 86.94 102 LYS A N 1
ATOM 819 C CA . LYS A 1 102 ? -7.756 4.417 19.398 1.00 86.94 102 LYS A CA 1
ATOM 820 C C . LYS A 1 102 ? -6.362 3.869 19.101 1.00 86.94 102 LYS A C 1
ATOM 822 O O . LYS A 1 102 ? -5.753 3.283 19.992 1.00 86.94 102 LYS A O 1
ATOM 827 N N . MET A 1 103 ? -5.875 4.019 17.871 1.00 86.31 103 MET A N 1
ATOM 828 C CA . MET A 1 103 ? -4.547 3.562 17.492 1.00 86.31 103 MET A CA 1
ATOM 829 C C . MET A 1 103 ? -3.466 4.437 18.150 1.00 86.31 103 MET A C 1
ATOM 831 O O . MET A 1 103 ? -3.629 5.660 18.222 1.00 86.31 103 MET A O 1
ATOM 835 N N . PRO A 1 104 ? -2.353 3.840 18.611 1.00 80.38 104 PRO A N 1
ATOM 836 C CA . PRO A 1 104 ? -1.210 4.592 19.118 1.00 80.38 104 PRO A CA 1
ATOM 837 C C . PRO A 1 104 ? -0.707 5.624 18.099 1.00 80.38 104 PRO A C 1
ATOM 839 O O . PRO A 1 104 ? -0.649 5.344 16.904 1.00 80.38 104 PRO A O 1
ATOM 842 N N . GLY A 1 105 ? -0.356 6.821 18.571 1.00 78.44 105 GLY A N 1
ATOM 843 C CA . GLY A 1 105 ? 0.161 7.899 17.721 1.00 78.44 105 GLY A CA 1
ATOM 844 C C . GLY A 1 105 ? -0.894 8.748 17.018 1.00 78.44 105 GLY A C 1
ATOM 845 O O . GLY A 1 105 ? -0.541 9.783 16.452 1.00 78.44 105 GLY A O 1
ATOM 846 N N . TYR A 1 106 ? -2.178 8.365 17.062 1.00 82.38 106 TYR A N 1
ATOM 847 C CA . TYR A 1 106 ? -3.248 9.187 16.493 1.00 82.38 106 TYR A CA 1
ATOM 848 C C . TYR A 1 106 ? -3.198 10.599 17.086 1.00 82.38 106 TYR A C 1
ATOM 850 O O . TYR A 1 106 ? -3.260 10.782 18.303 1.00 82.38 106 TYR A O 1
ATOM 858 N N . THR A 1 107 ? -3.101 11.597 16.210 1.00 80.56 107 THR A N 1
ATOM 859 C CA . THR A 1 107 ? -3.013 13.005 16.607 1.00 80.56 107 THR A CA 1
ATOM 860 C C . THR A 1 107 ? -4.248 13.768 16.155 1.00 80.56 107 THR A C 1
ATOM 862 O O . THR A 1 107 ? -4.991 14.309 16.976 1.00 80.56 107 THR A O 1
ATOM 865 N N . SER A 1 108 ? -4.505 13.803 14.848 1.00 80.06 108 SER A N 1
ATOM 866 C CA . SER A 1 108 ? -5.590 14.597 14.276 1.00 80.06 108 SER A CA 1
ATOM 867 C C . SER A 1 108 ? -6.178 13.948 13.025 1.00 80.06 108 SER A C 1
ATOM 869 O O . SER A 1 108 ? -5.591 13.062 12.404 1.00 80.06 108 SER A O 1
ATOM 871 N N . ARG A 1 109 ? -7.373 14.415 12.655 1.00 84.31 109 ARG A N 1
ATOM 872 C CA . ARG A 1 109 ? -7.987 14.163 11.353 1.00 84.31 109 ARG A CA 1
ATOM 873 C C . ARG A 1 109 ? -8.207 15.497 10.663 1.00 84.31 109 ARG A C 1
ATOM 875 O O . ARG A 1 109 ? -8.993 16.313 11.141 1.00 84.31 109 ARG A O 1
ATOM 882 N N . GLU A 1 110 ? -7.563 15.678 9.524 1.00 82.44 110 GLU A N 1
ATOM 883 C CA . GLU A 1 110 ? -7.657 16.877 8.704 1.00 82.44 110 GLU A CA 1
ATOM 884 C C . GLU A 1 110 ? -8.493 16.585 7.467 1.00 82.44 110 GLU A C 1
ATOM 886 O O . GLU A 1 110 ? -8.196 15.667 6.704 1.00 82.44 110 GLU A O 1
ATOM 891 N N . MET A 1 111 ? -9.554 17.365 7.263 1.00 79.94 111 MET A N 1
ATOM 892 C CA . MET A 1 111 ? -10.301 17.316 6.011 1.00 79.94 111 MET A CA 1
ATOM 893 C C . MET A 1 111 ? -9.416 17.862 4.888 1.00 79.94 111 MET A C 1
ATOM 895 O O . MET A 1 111 ? -8.838 18.942 5.008 1.00 79.94 111 MET A O 1
AT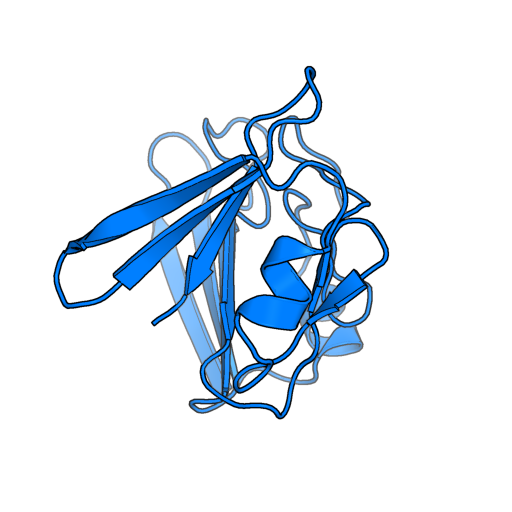OM 899 N N . ARG A 1 112 ? -9.301 17.095 3.812 1.00 79.25 112 ARG A N 1
ATOM 900 C CA . ARG A 1 112 ? -8.636 17.461 2.564 1.00 79.25 112 ARG A CA 1
ATOM 901 C C . ARG A 1 112 ? -9.712 17.785 1.514 1.00 79.25 112 ARG A C 1
ATOM 903 O O . ARG A 1 112 ? -10.824 18.185 1.857 1.00 79.25 112 ARG A O 1
ATOM 910 N N . TYR A 1 113 ? -9.361 17.692 0.238 1.00 73.62 113 TYR A N 1
ATOM 911 C CA . TYR A 1 113 ? -10.273 17.920 -0.883 1.00 73.62 113 TYR A CA 1
ATOM 912 C C . TYR A 1 113 ? -11.242 16.743 -1.067 1.00 73.62 113 TYR A C 1
ATOM 914 O O . TYR A 1 113 ? -10.968 15.639 -0.611 1.00 73.62 113 TYR A O 1
ATOM 922 N N . ASP A 1 114 ? -12.387 16.991 -1.706 1.00 74.94 114 ASP A N 1
ATOM 923 C CA . ASP A 1 114 ? -13.348 15.971 -2.163 1.00 74.94 114 ASP A CA 1
ATOM 924 C C . ASP A 1 114 ? -13.792 14.936 -1.112 1.00 74.94 114 ASP A C 1
ATOM 926 O O . ASP A 1 114 ? -14.045 13.775 -1.423 1.00 74.94 114 ASP A O 1
ATOM 930 N N . GLY A 1 115 ? -13.903 15.357 0.152 1.00 68.75 115 GLY A N 1
ATOM 931 C CA . GLY A 1 115 ? -14.336 14.488 1.251 1.00 68.75 115 GLY A CA 1
ATOM 932 C C . GLY A 1 115 ? -13.253 13.550 1.787 1.00 68.75 115 GLY A C 1
ATOM 933 O O . GLY A 1 115 ? -13.515 12.831 2.746 1.00 68.75 115 GLY A O 1
ATOM 934 N N . PHE A 1 116 ? -12.033 13.596 1.244 1.00 74.38 116 PHE A N 1
ATOM 935 C CA . PHE A 1 116 ? -10.900 12.868 1.803 1.00 74.38 116 PHE A CA 1
ATOM 936 C C . PHE A 1 116 ? -10.507 13.440 3.161 1.00 74.38 116 PHE A C 1
ATOM 938 O O . PHE A 1 116 ? -10.470 14.654 3.368 1.00 74.38 116 PHE A O 1
ATOM 945 N N . TYR A 1 117 ? -10.132 12.562 4.081 1.00 74.81 117 TYR A N 1
ATOM 946 C CA . TYR A 1 117 ? -9.523 12.932 5.347 1.00 74.81 117 TYR A CA 1
ATOM 947 C C . TYR A 1 117 ? -8.118 12.351 5.439 1.00 74.81 117 TYR A C 1
ATOM 949 O O . TYR A 1 117 ? -7.901 11.163 5.216 1.00 74.81 117 TYR A O 1
ATOM 957 N N . SER A 1 118 ? -7.165 13.192 5.823 1.00 79.88 118 SER A N 1
ATOM 958 C CA . SER A 1 118 ? -5.833 12.764 6.229 1.00 79.88 118 SER A CA 1
ATOM 959 C C . SER A 1 118 ? -5.845 12.543 7.736 1.00 79.88 118 SER A C 1
ATOM 961 O O . SER A 1 118 ? -6.183 13.442 8.507 1.00 79.88 118 SER A O 1
ATOM 963 N N . ILE A 1 119 ? -5.538 11.326 8.160 1.00 78.12 119 ILE A N 1
ATOM 964 C CA . ILE A 1 119 ? -5.372 10.966 9.561 1.00 78.12 119 ILE A CA 1
ATOM 965 C C . ILE A 1 119 ? -3.885 11.023 9.851 1.00 78.12 119 ILE A C 1
ATOM 967 O O . ILE A 1 119 ? -3.115 10.275 9.251 1.00 78.12 119 ILE A O 1
ATOM 971 N N . ILE A 1 120 ? -3.504 11.913 10.756 1.00 77.25 120 ILE A N 1
ATOM 972 C CA . ILE A 1 120 ? -2.112 12.160 11.103 1.00 77.25 120 ILE A CA 1
ATOM 973 C C . ILE A 1 120 ? -1.754 11.341 12.335 1.00 77.25 120 ILE A C 1
ATOM 975 O O . ILE A 1 120 ? -2.409 11.443 13.381 1.00 77.25 120 ILE A O 1
ATOM 979 N N . PHE A 1 121 ? -0.692 10.553 12.199 1.00 74.25 121 PHE A N 1
ATOM 980 C CA . PHE A 1 121 ? -0.054 9.840 13.290 1.00 74.25 121 PHE A CA 1
ATOM 981 C C . PHE A 1 121 ? 1.312 10.468 13.550 1.00 74.25 121 PHE A C 1
ATOM 983 O O . PHE A 1 121 ? 2.148 10.514 12.649 1.00 74.25 121 PHE A O 1
ATOM 990 N N . ASN A 1 122 ? 1.538 10.949 14.770 1.00 68.31 122 ASN A N 1
ATOM 991 C CA . ASN A 1 122 ? 2.823 11.490 15.190 1.00 68.31 122 ASN A CA 1
ATOM 992 C C . ASN A 1 122 ? 3.380 10.624 16.321 1.00 68.31 122 ASN A C 1
ATOM 994 O O . A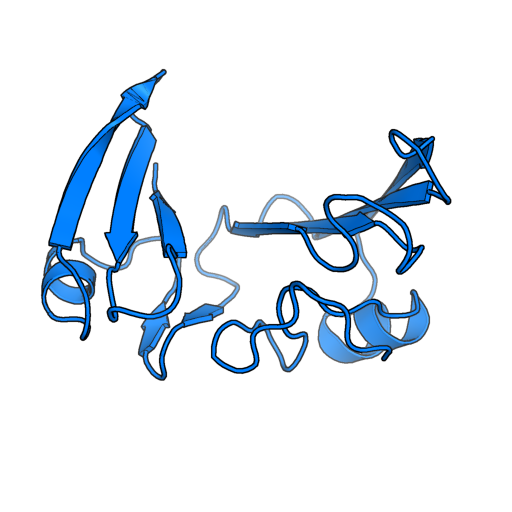SN A 1 122 ? 2.837 10.598 17.424 1.00 68.31 122 ASN A O 1
ATOM 998 N N . ASN A 1 123 ? 4.481 9.929 16.033 1.00 54.28 123 ASN A N 1
ATOM 999 C CA . ASN A 1 123 ? 5.220 9.129 17.012 1.00 54.28 123 ASN A CA 1
ATOM 1000 C C . ASN A 1 123 ? 6.607 9.723 17.325 1.00 54.28 123 ASN A C 1
ATOM 1002 O O . ASN A 1 123 ? 7.534 8.991 17.661 1.00 54.28 123 ASN A O 1
ATOM 1006 N N . ASN A 1 124 ? 6.772 11.048 17.216 1.00 47.72 124 ASN A N 1
ATOM 1007 C CA . ASN A 1 124 ? 8.006 11.800 17.497 1.00 47.72 124 ASN A CA 1
ATOM 1008 C C . ASN A 1 124 ? 9.245 11.411 16.657 1.00 47.72 124 ASN A C 1
ATOM 1010 O O . ASN A 1 124 ? 10.331 11.920 16.930 1.00 47.72 124 ASN A O 1
ATOM 1014 N N . MET A 1 125 ? 9.112 10.545 15.642 1.00 45.16 125 MET A N 1
ATOM 1015 C CA . MET A 1 125 ? 10.215 10.152 14.744 1.00 45.16 125 MET A CA 1
ATOM 1016 C C . MET A 1 125 ? 9.850 10.131 13.249 1.00 45.16 125 MET A C 1
ATOM 1018 O O . MET A 1 125 ? 10.740 10.319 12.422 1.00 45.16 125 MET A O 1
ATOM 1022 N N . HIS A 1 126 ? 8.574 9.951 12.885 1.00 51.53 126 HIS A N 1
ATOM 1023 C CA . HIS A 1 126 ? 8.098 9.919 11.495 1.00 51.53 126 HIS A CA 1
ATOM 1024 C C . HIS A 1 126 ? 6.671 10.481 11.389 1.00 51.53 126 HIS A C 1
ATOM 1026 O O . HIS A 1 126 ? 5.822 10.136 12.214 1.00 51.53 126 HIS A O 1
ATOM 1032 N N . ASP A 1 127 ? 6.409 11.289 10.358 1.00 56.09 127 ASP A N 1
ATOM 1033 C CA . ASP A 1 127 ? 5.060 11.728 9.994 1.00 56.09 127 ASP A CA 1
ATOM 1034 C C . ASP A 1 127 ? 4.420 10.652 9.112 1.00 56.09 127 ASP A C 1
ATOM 1036 O O . ASP A 1 127 ? 4.783 10.480 7.947 1.00 56.09 127 ASP A O 1
ATOM 1040 N N . HIS A 1 128 ? 3.478 9.894 9.671 1.00 61.88 128 HIS A N 1
ATOM 1041 C CA . HIS A 1 128 ? 2.670 8.956 8.899 1.00 61.88 128 HIS A CA 1
ATOM 1042 C C . HIS A 1 128 ? 1.280 9.539 8.693 1.00 61.88 128 HIS A C 1
ATOM 1044 O O . HIS A 1 128 ? 0.656 10.036 9.634 1.00 61.88 128 HIS A O 1
ATOM 1050 N N . SER A 1 129 ? 0.766 9.441 7.467 1.00 61.03 129 SER A N 1
ATOM 1051 C CA . SER A 1 129 ? -0.631 9.763 7.205 1.00 61.03 129 SER A CA 1
ATOM 1052 C C . SER A 1 129 ? -1.356 8.596 6.550 1.00 61.03 129 SER A C 1
ATOM 1054 O O . SER A 1 129 ? -0.868 8.003 5.591 1.00 61.03 129 SER A O 1
ATOM 1056 N N . LEU A 1 130 ? -2.527 8.263 7.091 1.00 69.81 130 LEU A N 1
ATOM 1057 C CA . LEU A 1 130 ? -3.508 7.409 6.430 1.00 69.81 130 LEU A CA 1
ATOM 1058 C C . LEU A 1 130 ? -4.520 8.334 5.756 1.00 69.81 130 LEU A C 1
ATOM 1060 O O . LEU A 1 130 ? -5.101 9.191 6.421 1.00 69.81 130 LEU A O 1
ATOM 1064 N N . GLN A 1 131 ? -4.749 8.173 4.457 1.00 67.94 131 GLN A N 1
ATOM 1065 C CA . GLN A 1 131 ? -5.832 8.877 3.776 1.00 67.94 131 GLN A CA 1
ATOM 1066 C C . GLN A 1 131 ? -7.054 7.966 3.698 1.00 67.94 131 GLN A C 1
ATOM 1068 O O . GLN A 1 131 ? -6.954 6.825 3.250 1.00 67.94 131 GLN A O 1
ATOM 1073 N N . ILE A 1 132 ? -8.197 8.467 4.159 1.00 65.81 132 ILE A N 1
ATOM 1074 C CA . ILE A 1 132 ? -9.482 7.766 4.108 1.00 65.81 132 ILE A CA 1
ATOM 1075 C C . ILE A 1 132 ? -10.495 8.610 3.336 1.00 65.81 132 ILE A C 1
ATOM 1077 O O . ILE A 1 132 ? -10.501 9.836 3.468 1.00 65.81 132 ILE A O 1
ATOM 1081 N N . LEU A 1 133 ? -11.326 7.945 2.535 1.00 61.22 133 LEU A N 1
ATOM 1082 C CA . LEU A 1 133 ? -12.526 8.515 1.921 1.00 61.22 133 LEU A CA 1
ATOM 1083 C C . LEU A 1 133 ? -13.747 8.166 2.779 1.00 61.22 133 LEU A C 1
ATOM 1085 O O . LEU A 1 133 ? -13.812 7.001 3.239 1.00 61.22 133 LEU A O 1
#

Radius of gyration: 14.83 Å; chains: 1; bounding box: 33×32×36 Å

pLDDT: mean 87.98, std 11.25, range [45.16, 98.06]

Foldseek 3Di:
DAAAPFWDCQKDWQNQTARAADDQVVVCVRPNAAPDKDWDDADPDAIKIWGHHDQAWIWIAGHDRPDPRHGTDDIDGDAQPIWIRHNNDTDGPPDDVVVVCPDAQFDDWDQDPPRKIWTWGDPPPDTDTDIDD